Protein AF-A0A8X7ZJZ7-F1 (afdb_monomer_lite)

pLDDT: mean 84.9, std 8.39, range [59.78, 96.25]

Radius of gyration: 14.21 Å; chains: 1; bounding box: 27×23×46 Å

InterPro domains:
  IPR040072 Methyltransferase (Class A) [PTHR30544] (1-77)

Secondary structure (DSSP, 8-state):
---TTTT---GGG-EEEES--HHHHHHHHHH--SEEEEE--GGGHHHHHHHHHH-GGGGTSS-EEEE----TTTT--

Organism: Populus tomentosa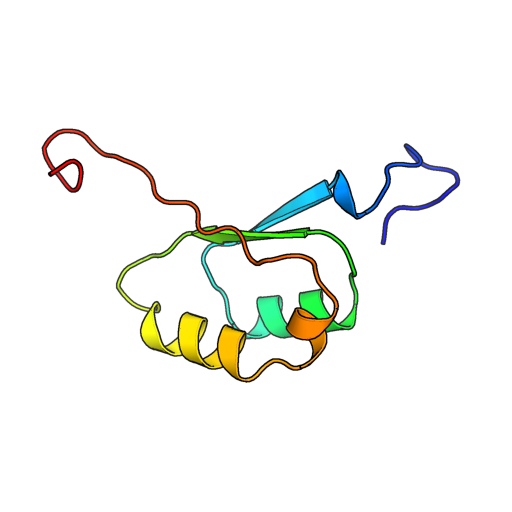 (NCBI:txid118781)

Structure (mmCIF, N/CA/C/O backbone):
data_AF-A0A8X7ZJZ7-F1
#
_entry.id   AF-A0A8X7ZJZ7-F1
#
loop_
_atom_site.group_PDB
_atom_site.id
_atom_site.type_symbol
_atom_site.label_atom_id
_atom_site.label_alt_id
_atom_site.label_comp_id
_atom_site.label_asym_id
_atom_site.label_entity_id
_atom_site.label_seq_id
_atom_site.pdbx_PDB_ins_code
_atom_site.Cartn_x
_atom_site.Cartn_y
_atom_site.Cartn_z
_atom_site.occupancy
_atom_site.B_iso_or_equiv
_atom_site.auth_seq_id
_atom_site.auth_comp_id
_atom_site.auth_asym_id
_atom_site.auth_atom_id
_atom_site.pdbx_PDB_model_num
ATOM 1 N N . MET A 1 1 ? 0.586 -0.522 -15.101 1.00 63.41 1 MET A N 1
ATOM 2 C CA . MET A 1 1 ? 1.169 0.300 -16.188 1.00 63.41 1 MET A CA 1
ATOM 3 C C . MET A 1 1 ? 0.152 1.330 -16.651 1.00 63.41 1 MET A C 1
ATOM 5 O O . MET A 1 1 ? -0.993 0.959 -16.876 1.00 63.41 1 MET A O 1
ATOM 9 N N . VAL A 1 2 ? 0.547 2.599 -16.770 1.00 79.44 2 VAL A N 1
ATOM 10 C CA . VAL A 1 2 ? -0.290 3.634 -17.401 1.00 79.44 2 VAL A CA 1
ATOM 11 C C . VAL A 1 2 ? 0.022 3.616 -18.895 1.00 79.44 2 VAL A C 1
ATOM 13 O O . VAL A 1 2 ? 1.192 3.574 -19.257 1.00 79.44 2 VAL A O 1
ATOM 16 N N . HIS A 1 3 ? -0.998 3.569 -19.748 1.00 83.69 3 HIS A N 1
ATOM 17 C CA . HIS A 1 3 ? -0.813 3.460 -21.195 1.00 83.69 3 HIS A CA 1
ATOM 18 C C . HIS A 1 3 ? -0.687 4.846 -21.845 1.00 83.69 3 HIS A C 1
ATOM 20 O O . HIS A 1 3 ? -1.467 5.746 -21.518 1.00 83.69 3 HIS A O 1
ATOM 26 N N . ASP A 1 4 ?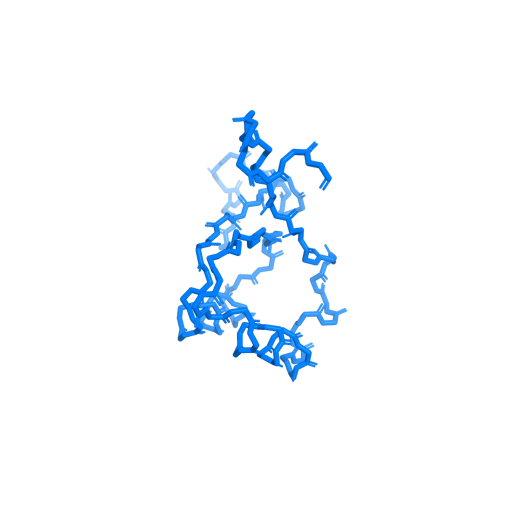 0.228 4.998 -22.805 1.00 84.31 4 ASP A N 1
ATOM 27 C CA . ASP A 1 4 ? 0.523 6.286 -23.457 1.00 84.31 4 ASP A CA 1
ATOM 28 C C . ASP A 1 4 ? -0.655 6.825 -24.278 1.00 84.31 4 ASP A C 1
ATOM 30 O O . ASP A 1 4 ? -0.885 8.028 -24.335 1.00 84.31 4 ASP A O 1
ATOM 34 N N . GLN A 1 5 ? -1.455 5.930 -24.863 1.00 89.81 5 GLN A N 1
ATOM 35 C CA . GLN A 1 5 ? -2.692 6.290 -25.577 1.00 89.81 5 GLN A CA 1
ATOM 36 C C . GLN A 1 5 ? -3.906 6.481 -24.647 1.00 89.81 5 GLN A C 1
ATOM 38 O O . GLN A 1 5 ? -5.015 6.708 -25.122 1.00 89.81 5 GLN A O 1
ATOM 43 N N . GLY A 1 6 ? -3.724 6.316 -23.334 1.00 88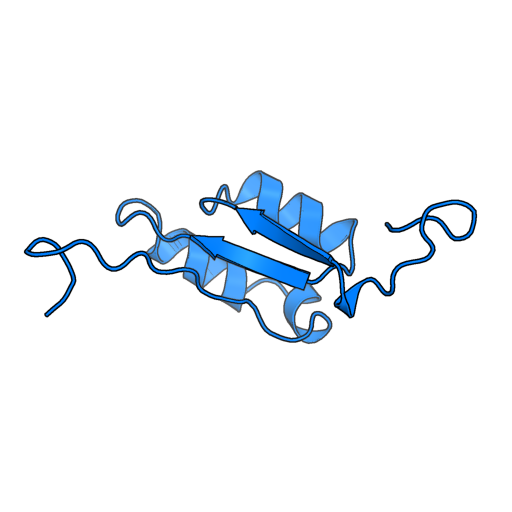.00 6 GLY A N 1
ATOM 44 C CA . GLY A 1 6 ? -4.765 6.542 -22.334 1.00 88.00 6 GLY A CA 1
ATOM 45 C C . GLY A 1 6 ? -4.749 7.980 -21.815 1.00 88.00 6 GLY A C 1
ATOM 46 O O . GLY A 1 6 ? -4.520 8.932 -22.551 1.00 88.00 6 GLY A O 1
ATOM 47 N N . LEU A 1 7 ? -4.935 8.140 -20.503 1.00 88.50 7 LEU A N 1
ATOM 48 C CA . LEU A 1 7 ? -4.847 9.448 -19.836 1.00 88.50 7 LEU A CA 1
ATOM 49 C C . LEU A 1 7 ? -3.410 9.992 -19.738 1.00 88.50 7 LEU A C 1
ATOM 51 O O . LEU A 1 7 ? -3.214 11.105 -19.257 1.00 88.50 7 LEU A O 1
ATOM 55 N N . HIS A 1 8 ? -2.414 9.205 -20.164 1.00 87.50 8 HIS A N 1
ATOM 56 C CA . HIS A 1 8 ? -1.001 9.583 -20.211 1.00 87.50 8 HIS A CA 1
ATOM 57 C C . HIS A 1 8 ? -0.483 10.180 -18.884 1.00 87.50 8 HIS A C 1
ATOM 59 O O . HIS A 1 8 ? 0.326 11.109 -18.844 1.00 87.50 8 HIS A O 1
ATOM 65 N N . PHE A 1 9 ? -0.969 9.652 -17.756 1.00 89.19 9 PHE A N 1
ATOM 66 C CA . PHE A 1 9 ? -0.479 10.063 -16.449 1.00 89.19 9 PHE A CA 1
ATOM 67 C C . PHE A 1 9 ? 0.914 9.501 -16.193 1.00 89.19 9 PHE A C 1
ATOM 69 O O . PHE A 1 9 ? 1.193 8.326 -16.430 1.00 89.19 9 PHE A O 1
ATOM 76 N N . SER A 1 10 ? 1.769 10.336 -15.606 1.00 86.38 10 SER A N 1
ATOM 77 C CA . SER A 1 10 ? 3.000 9.854 -14.987 1.00 86.38 10 SER A CA 1
ATOM 78 C C . SER A 1 10 ? 2.652 8.791 -13.936 1.00 86.38 10 SER A C 1
ATOM 80 O O . SER A 1 10 ? 1.782 9.056 -13.103 1.00 86.38 10 SER A O 1
ATOM 82 N N . PRO A 1 11 ? 3.353 7.642 -13.884 1.00 85.31 11 PRO A N 1
ATOM 83 C CA . PRO A 1 11 ? 3.177 6.649 -12.821 1.00 85.31 11 PRO A CA 1
ATOM 84 C C . PRO A 1 11 ? 3.345 7.232 -11.411 1.00 85.31 11 PRO A C 1
ATOM 86 O O . PRO A 1 11 ? 2.771 6.715 -10.461 1.00 85.31 11 PRO A O 1
ATOM 89 N N . ARG A 1 12 ? 4.074 8.352 -11.283 1.00 83.56 12 ARG A N 1
ATOM 90 C CA . ARG A 1 12 ? 4.247 9.100 -10.026 1.00 83.56 12 ARG A CA 1
ATOM 91 C C . ARG A 1 12 ? 2.995 9.860 -9.578 1.00 83.56 12 ARG A C 1
ATOM 93 O O . ARG A 1 12 ? 2.932 10.298 -8.441 1.00 83.56 12 ARG A O 1
ATOM 100 N N . LYS A 1 13 ? 2.034 10.077 -10.478 1.00 88.56 13 LYS A N 1
ATOM 101 C CA . LYS A 1 13 ? 0.755 10.747 -10.193 1.00 88.56 13 LYS A CA 1
ATOM 102 C C . LYS A 1 13 ? -0.385 9.753 -9.952 1.00 88.56 13 LYS A C 1
ATOM 104 O O . LYS A 1 13 ? -1.525 10.173 -9.797 1.00 88.56 13 LYS A O 1
ATOM 109 N N . VAL A 1 14 ? -0.089 8.453 -9.959 1.00 90.06 14 VAL A N 1
ATOM 110 C CA . VAL A 1 14 ? -1.059 7.384 -9.723 1.00 90.06 14 VAL A CA 1
ATOM 111 C C . VAL A 1 14 ? -0.595 6.592 -8.509 1.00 90.06 14 VAL A C 1
ATOM 113 O O . VAL A 1 14 ? 0.440 5.928 -8.568 1.00 90.06 14 VAL A O 1
ATOM 116 N N . THR A 1 15 ? -1.374 6.656 -7.431 1.00 91.12 15 THR A N 1
ATOM 117 C CA . THR A 1 15 ? -1.127 5.908 -6.195 1.00 91.12 15 THR A CA 1
ATOM 118 C C . THR A 1 15 ? -2.174 4.817 -6.049 1.00 91.12 15 THR A C 1
ATOM 120 O O . THR A 1 15 ? -3.369 5.086 -6.151 1.00 91.12 15 THR A O 1
ATOM 123 N N . VAL A 1 16 ? -1.729 3.585 -5.818 1.00 91.38 16 VAL A N 1
ATOM 124 C CA . VAL A 1 16 ? -2.607 2.457 -5.493 1.00 91.38 16 VAL A CA 1
ATOM 125 C C . VAL A 1 16 ? -2.588 2.257 -3.983 1.00 91.38 16 VAL A C 1
ATOM 127 O O . VAL A 1 16 ? -1.517 2.045 -3.422 1.00 91.38 16 VAL A O 1
ATOM 130 N N . SER A 1 17 ? -3.753 2.326 -3.339 1.00 91.31 17 SER A N 1
ATOM 131 C CA . SER A 1 17 ? -3.912 2.013 -1.913 1.00 91.31 17 SER A CA 1
ATOM 132 C C . SER A 1 17 ? -4.336 0.552 -1.712 1.00 91.31 17 SER A C 1
ATOM 134 O O . SER A 1 17 ? -5.076 -0.007 -2.527 1.00 91.31 17 SER A O 1
ATOM 136 N N . THR A 1 18 ? -3.849 -0.088 -0.647 1.00 89.75 18 THR A N 1
ATOM 137 C CA . THR A 1 18 ? -4.178 -1.473 -0.273 1.00 89.75 18 THR A CA 1
ATOM 138 C C . THR A 1 18 ? -4.208 -1.664 1.242 1.00 89.75 18 THR A C 1
ATOM 140 O O . THR A 1 18 ? -3.439 -1.034 1.962 1.00 89.75 18 THR A O 1
ATOM 143 N N . SER A 1 19 ? -5.027 -2.599 1.729 1.00 86.81 19 SER A N 1
ATOM 144 C CA . SER A 1 19 ? -5.086 -3.026 3.140 1.00 86.81 19 SER A CA 1
ATOM 145 C C . SER A 1 19 ? -3.971 -3.993 3.559 1.00 86.81 19 SER A C 1
ATOM 147 O O . SER A 1 19 ? -4.024 -4.608 4.622 1.00 86.81 19 SER A O 1
AT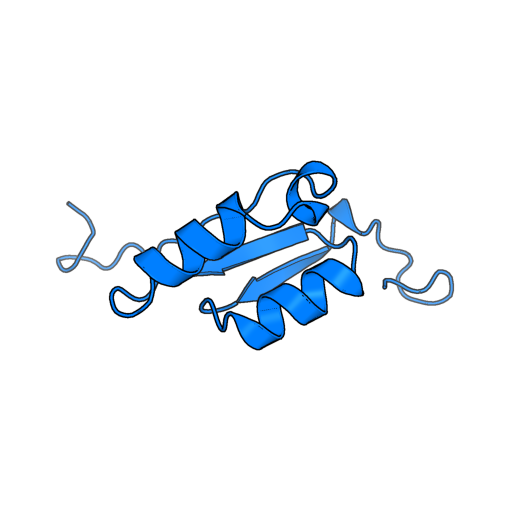OM 149 N N . GLY A 1 20 ? -2.946 -4.167 2.719 1.00 83.62 20 GLY A N 1
ATOM 150 C CA . GLY A 1 20 ? -1.765 -4.955 3.074 1.00 83.62 20 GLY A CA 1
ATOM 151 C C . GLY A 1 20 ? -1.880 -6.454 2.784 1.00 83.62 20 GLY A C 1
ATOM 152 O O . GLY A 1 20 ? -1.241 -7.263 3.459 1.00 83.62 20 GLY A O 1
ATOM 153 N N . LEU A 1 21 ? -2.644 -6.850 1.759 1.00 87.56 21 LEU A N 1
ATOM 154 C CA . LEU A 1 21 ? -2.650 -8.230 1.259 1.00 87.56 21 LEU A CA 1
ATOM 155 C C . LEU A 1 21 ? -1.299 -8.582 0.608 1.00 87.56 21 LEU A C 1
ATOM 157 O O . LEU A 1 21 ? -1.036 -8.268 -0.553 1.00 87.56 21 LEU A O 1
ATOM 161 N N . VAL A 1 22 ? -0.427 -9.232 1.380 1.00 88.12 22 VAL A N 1
ATOM 162 C CA . VAL A 1 22 ? 0.986 -9.474 1.037 1.00 88.12 22 VAL A CA 1
ATOM 163 C C . VAL A 1 22 ? 1.216 -10.189 -0.307 1.00 88.12 22 VAL A C 1
ATOM 165 O O . VAL A 1 22 ? 2.090 -9.740 -1.052 1.00 88.12 22 VAL A O 1
ATOM 168 N N . PRO A 1 23 ? 0.484 -11.257 -0.682 1.00 89.25 23 PRO A N 1
ATOM 169 C CA . PRO A 1 23 ? 0.686 -11.898 -1.985 1.00 89.25 23 PRO A CA 1
ATOM 170 C C . PRO A 1 23 ? 0.427 -10.944 -3.163 1.00 89.25 23 PRO A C 1
ATOM 172 O O . PRO A 1 23 ? 1.211 -10.885 -4.109 1.00 89.25 23 PRO A O 1
ATOM 175 N N . GLN A 1 24 ? -0.641 -10.152 -3.076 1.00 89.94 24 GLN A N 1
ATOM 176 C CA . GLN A 1 24 ? -1.053 -9.190 -4.096 1.00 89.94 24 GLN A CA 1
ATOM 177 C C . GLN A 1 24 ? -0.108 -7.989 -4.147 1.00 89.94 24 GLN A C 1
ATOM 179 O O . GLN A 1 24 ? 0.211 -7.502 -5.227 1.00 89.94 24 GLN A O 1
ATOM 184 N N . LEU A 1 25 ? 0.390 -7.552 -2.989 1.00 89.62 25 LEU A N 1
ATOM 185 C CA . LEU A 1 25 ? 1.412 -6.518 -2.879 1.00 89.62 25 LEU A CA 1
ATOM 186 C C . LEU A 1 25 ? 2.672 -6.899 -3.668 1.00 89.62 25 LEU A C 1
ATOM 188 O O . LEU A 1 25 ? 3.133 -6.130 -4.506 1.00 89.62 25 LEU A O 1
ATOM 192 N N . LYS A 1 26 ? 3.201 -8.111 -3.450 1.00 88.81 26 LYS A N 1
ATOM 193 C CA . LYS A 1 26 ? 4.387 -8.608 -4.170 1.00 88.81 26 LYS A CA 1
ATOM 194 C C . LYS A 1 26 ? 4.151 -8.679 -5.676 1.00 88.81 26 LYS A C 1
ATOM 196 O O . LYS A 1 26 ? 5.013 -8.291 -6.458 1.00 88.81 26 LYS A O 1
ATOM 201 N N . HIS A 1 27 ? 2.974 -9.148 -6.082 1.00 91.00 27 HIS A N 1
ATOM 202 C CA . HIS A 1 27 ? 2.587 -9.180 -7.489 1.00 91.00 27 HIS A CA 1
ATOM 203 C C . HIS A 1 27 ? 2.570 -7.771 -8.105 1.00 91.00 27 HIS A C 1
ATOM 205 O O . HIS A 1 27 ? 3.219 -7.538 -9.122 1.00 91.00 27 HIS A O 1
ATOM 211 N N . PHE A 1 28 ? 1.942 -6.800 -7.435 1.00 90.38 28 PHE A N 1
ATOM 212 C CA . PHE A 1 28 ? 1.907 -5.408 -7.884 1.00 90.38 28 PHE A CA 1
ATOM 213 C C . PHE A 1 28 ? 3.306 -4.796 -8.042 1.00 90.38 28 PHE A C 1
ATOM 215 O O . PHE A 1 28 ? 3.589 -4.172 -9.063 1.00 90.38 28 PHE A O 1
ATOM 222 N N . LEU A 1 29 ? 4.197 -5.008 -7.069 1.00 88.12 29 LEU A N 1
ATOM 223 C CA . LEU A 1 29 ? 5.564 -4.469 -7.084 1.00 88.12 29 LEU A CA 1
ATOM 224 C C . LEU A 1 29 ? 6.432 -5.056 -8.211 1.00 88.12 29 LEU A C 1
ATOM 226 O O . LEU A 1 29 ? 7.403 -4.432 -8.649 1.00 88.12 29 LEU A O 1
ATOM 230 N N . HIS A 1 30 ? 6.085 -6.243 -8.711 1.00 88.12 30 HIS A N 1
ATOM 231 C CA . HIS A 1 30 ? 6.746 -6.839 -9.869 1.00 88.12 30 HIS A CA 1
ATOM 232 C C . HIS A 1 30 ? 6.228 -6.313 -11.210 1.00 88.12 30 HIS A C 1
ATOM 234 O O . HIS A 1 30 ? 7.017 -6.204 -12.154 1.00 88.12 30 HIS A O 1
ATOM 240 N N . GLU A 1 31 ? 4.946 -5.969 -11.294 1.00 89.56 31 GLU A N 1
ATOM 241 C CA . GLU A 1 31 ? 4.278 -5.617 -12.553 1.00 89.56 31 GLU A CA 1
ATOM 242 C C . GLU A 1 31 ? 4.091 -4.112 -12.773 1.00 89.56 31 GLU A C 1
ATOM 244 O O . GLU A 1 31 ? 3.810 -3.667 -13.889 1.00 89.56 31 GLU A O 1
ATOM 249 N N . SER A 1 32 ? 4.232 -3.303 -11.723 1.00 87.62 32 SER A N 1
ATOM 250 C CA . SER A 1 32 ? 3.927 -1.878 -11.762 1.00 87.62 32 SER A CA 1
ATOM 251 C C . SER A 1 32 ? 4.993 -1.030 -11.079 1.00 87.62 32 SER A C 1
ATOM 253 O O . SER A 1 32 ? 5.549 -1.397 -10.050 1.00 87.62 32 SER A O 1
ATOM 255 N N . ASN A 1 33 ? 5.206 0.162 -11.639 1.00 86.06 33 ASN A N 1
ATOM 256 C CA . ASN A 1 33 ? 6.065 1.209 -11.081 1.00 86.06 33 ASN A CA 1
ATOM 257 C C . ASN A 1 33 ? 5.240 2.401 -10.551 1.00 86.06 33 ASN A C 1
ATOM 259 O O . ASN A 1 33 ? 5.776 3.495 -10.372 1.00 86.06 33 ASN A O 1
ATOM 263 N N . CYS A 1 34 ? 3.922 2.234 -10.398 1.00 89.00 34 CYS A N 1
ATOM 264 C CA . CYS A 1 34 ? 3.060 3.245 -9.783 1.00 89.00 34 CYS A CA 1
ATOM 265 C C . CYS A 1 34 ? 3.352 3.369 -8.281 1.00 89.00 34 CYS A C 1
ATOM 267 O O . CYS A 1 34 ? 3.844 2.425 -7.661 1.00 89.00 34 CYS A O 1
ATOM 269 N N . ALA A 1 35 ? 3.032 4.528 -7.706 1.00 89.56 35 ALA A N 1
ATOM 270 C CA . ALA A 1 35 ? 3.180 4.750 -6.273 1.00 89.56 35 ALA A CA 1
ATOM 271 C C . ALA A 1 35 ? 2.242 3.832 -5.470 1.00 89.56 35 ALA A C 1
ATOM 273 O O . ALA A 1 35 ? 1.182 3.419 -5.955 1.00 89.56 35 ALA A O 1
ATOM 274 N N . LEU A 1 36 ? 2.636 3.525 -4.236 1.00 91.00 36 LEU A N 1
ATOM 275 C CA . LEU A 1 36 ? 1.938 2.590 -3.362 1.00 91.00 36 LEU A CA 1
ATOM 276 C C . LEU A 1 36 ? 1.621 3.257 -2.022 1.00 91.00 36 LEU A C 1
ATOM 278 O O . LEU A 1 36 ? 2.505 3.835 -1.389 1.00 91.00 36 LEU A O 1
ATOM 282 N N . ALA A 1 37 ? 0.376 3.108 -1.586 1.00 91.56 37 ALA A N 1
ATOM 283 C CA . ALA A 1 37 ? -0.071 3.428 -0.243 1.00 91.56 37 ALA A CA 1
ATOM 284 C C . ALA A 1 37 ? -0.576 2.160 0.456 1.00 91.56 37 ALA A C 1
ATOM 286 O O . ALA A 1 37 ? -1.176 1.286 -0.174 1.00 91.56 37 ALA A O 1
ATOM 287 N N . VAL A 1 38 ? -0.316 2.040 1.755 1.00 89.88 38 VAL A N 1
ATOM 288 C CA . VAL A 1 38 ? -0.782 0.918 2.573 1.00 89.88 38 VAL A CA 1
ATOM 289 C C . VAL A 1 38 ? -1.571 1.431 3.771 1.00 89.88 38 VAL A C 1
ATOM 291 O O . VAL A 1 38 ? -1.097 2.299 4.502 1.00 89.88 38 VAL A O 1
ATOM 294 N N . THR A 1 39 ? -2.760 0.873 3.981 1.00 86.50 39 THR A N 1
ATOM 295 C CA . THR A 1 39 ? -3.522 1.021 5.225 1.00 86.50 39 THR A CA 1
ATOM 296 C C . THR A 1 39 ? -3.164 -0.120 6.164 1.00 86.50 39 THR A C 1
ATOM 298 O O . THR A 1 39 ? -2.964 -1.264 5.745 1.00 86.50 39 THR A O 1
ATOM 301 N N . THR A 1 40 ? -3.030 0.195 7.447 1.00 70.81 40 THR A N 1
ATOM 302 C CA . THR A 1 40 ? -2.641 -0.778 8.465 1.00 70.81 40 THR A CA 1
ATOM 303 C C . THR A 1 40 ? -3.844 -1.198 9.293 1.00 70.81 40 THR A C 1
ATOM 305 O O . THR A 1 40 ? -4.291 -0.436 10.145 1.00 70.81 40 THR A O 1
ATOM 308 N N . ASP A 1 41 ? -4.293 -2.436 9.107 1.00 66.06 41 ASP A N 1
ATOM 309 C CA . ASP A 1 41 ? -5.047 -3.154 10.135 1.00 66.06 41 ASP A CA 1
ATOM 310 C C . ASP A 1 41 ? -4.063 -3.849 11.095 1.00 66.06 41 ASP A C 1
ATOM 312 O O . ASP A 1 41 ? -3.055 -4.432 10.671 1.00 66.06 41 ASP A O 1
ATOM 316 N N . GLU A 1 42 ? -4.347 -3.808 12.402 1.00 61.72 42 GLU A N 1
ATOM 317 C CA . GLU A 1 42 ? -3.451 -4.295 13.471 1.00 61.72 42 GLU A CA 1
ATOM 318 C C . GLU A 1 42 ? -2.978 -5.745 13.262 1.00 61.72 42 GLU A C 1
ATOM 320 O O . GLU A 1 42 ? -1.842 -6.100 13.588 1.00 61.72 42 GLU A O 1
ATOM 325 N N . TYR A 1 43 ? -3.825 -6.578 12.657 1.00 59.78 43 TYR A N 1
ATOM 326 C CA . TYR A 1 43 ? -3.623 -8.020 12.532 1.00 59.78 43 TYR A CA 1
ATOM 327 C C . TYR A 1 43 ? -2.490 -8.434 11.578 1.00 59.78 43 TYR A C 1
ATOM 329 O O . TYR A 1 43 ? -1.985 -9.548 11.702 1.00 59.78 43 TYR A O 1
ATOM 337 N N . ASN A 1 44 ? -2.041 -7.564 10.662 1.00 71.94 44 ASN A N 1
ATOM 338 C CA . ASN A 1 44 ? -1.034 -7.917 9.646 1.00 71.94 44 ASN A CA 1
ATOM 339 C C . ASN A 1 44 ? 0.181 -6.983 9.586 1.00 71.94 44 ASN A C 1
ATOM 341 O O . ASN A 1 44 ? 1.053 -7.158 8.731 1.00 71.94 44 ASN A O 1
ATOM 345 N N . LEU A 1 45 ? 0.299 -6.033 10.516 1.00 83.25 45 LEU A N 1
ATOM 346 C CA . LEU A 1 45 ? 1.326 -4.992 10.452 1.00 83.25 45 LEU A CA 1
ATOM 347 C C . LEU A 1 45 ? 2.755 -5.554 10.413 1.00 83.25 45 LEU A C 1
ATOM 349 O O . LEU A 1 45 ? 3.581 -5.103 9.623 1.00 83.25 45 LEU A O 1
ATOM 353 N N . ARG A 1 46 ? 3.064 -6.566 11.234 1.00 86.56 46 ARG A N 1
ATOM 354 C CA . ARG A 1 46 ? 4.418 -7.150 11.283 1.00 86.56 46 ARG A CA 1
ATOM 355 C C . ARG A 1 46 ? 4.812 -7.792 9.957 1.00 86.56 46 ARG A C 1
ATOM 357 O O . ARG A 1 46 ? 5.905 -7.530 9.462 1.00 86.56 46 ARG A O 1
ATOM 364 N N . LEU A 1 47 ? 3.918 -8.598 9.388 1.00 87.81 47 LEU A N 1
ATOM 365 C CA . LEU A 1 47 ? 4.153 -9.300 8.128 1.00 87.81 47 LEU A CA 1
ATOM 366 C C . LEU A 1 47 ? 4.246 -8.318 6.953 1.00 87.81 47 LEU A C 1
ATOM 368 O O . LEU A 1 47 ? 5.114 -8.464 6.090 1.00 87.81 47 LEU A O 1
ATOM 372 N N . LEU A 1 48 ? 3.388 -7.295 6.948 1.00 88.38 48 LEU A N 1
ATOM 373 C CA . LEU A 1 48 ? 3.420 -6.219 5.965 1.00 88.38 48 LEU A CA 1
ATOM 374 C C . LEU A 1 48 ? 4.753 -5.464 6.026 1.00 88.38 48 LEU A C 1
ATOM 376 O O . LEU A 1 48 ? 5.453 -5.385 5.022 1.00 88.38 48 LEU A O 1
ATOM 380 N N . LEU A 1 49 ? 5.151 -4.972 7.203 1.00 88.56 49 LEU A N 1
ATOM 381 C CA . LEU A 1 49 ? 6.406 -4.233 7.374 1.00 88.56 49 LEU A CA 1
ATOM 382 C C . LEU A 1 49 ? 7.635 -5.083 7.043 1.00 88.56 49 LEU A C 1
ATOM 384 O O . LEU A 1 49 ? 8.590 -4.570 6.463 1.00 88.56 49 LEU A O 1
ATOM 388 N N . GLN A 1 50 ? 7.627 -6.371 7.397 1.00 90.50 50 GLN A N 1
ATOM 389 C CA . GLN A 1 50 ? 8.691 -7.292 7.003 1.00 90.50 50 GLN A CA 1
ATOM 390 C C . GLN A 1 50 ? 8.764 -7.415 5.478 1.00 90.50 50 GLN A C 1
ATOM 392 O O . GLN A 1 50 ? 9.832 -7.223 4.905 1.00 90.50 50 GLN A O 1
ATOM 397 N N . THR A 1 51 ? 7.624 -7.636 4.821 1.00 89.06 51 THR A N 1
ATOM 398 C CA . THR A 1 51 ? 7.554 -7.716 3.357 1.00 89.06 51 THR A CA 1
ATOM 399 C C . THR A 1 51 ? 8.076 -6.439 2.702 1.00 89.06 51 THR A C 1
ATOM 401 O O . THR A 1 51 ? 8.897 -6.514 1.793 1.00 89.06 51 THR A O 1
ATOM 404 N N . LEU A 1 52 ? 7.652 -5.266 3.182 1.00 88.38 52 LEU A N 1
ATOM 405 C CA . LEU A 1 52 ? 8.094 -3.976 2.647 1.00 88.38 52 LEU A CA 1
ATOM 406 C C . LEU A 1 52 ? 9.603 -3.743 2.834 1.00 88.38 52 LEU A C 1
ATOM 408 O O . LEU A 1 52 ? 10.233 -3.096 2.006 1.00 88.38 52 LEU A O 1
ATOM 412 N N . ARG A 1 53 ? 10.208 -4.263 3.909 1.00 87.69 53 ARG A N 1
ATOM 413 C CA . ARG A 1 53 ? 11.662 -4.163 4.126 1.00 87.69 53 ARG A CA 1
ATOM 414 C C . ARG A 1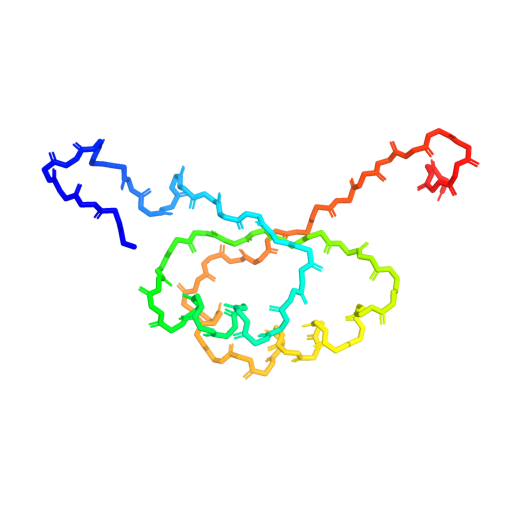 53 ? 12.461 -5.106 3.236 1.00 87.69 53 ARG A C 1
ATOM 416 O O . ARG A 1 53 ? 13.559 -4.753 2.813 1.00 87.69 53 ARG A O 1
ATOM 423 N N . GLU A 1 54 ? 11.947 -6.310 3.014 1.00 89.31 54 GLU A N 1
ATOM 424 C CA . GLU A 1 54 ? 12.640 -7.355 2.259 1.00 89.31 54 GLU A CA 1
ATOM 425 C C . GLU A 1 54 ? 12.531 -7.155 0.744 1.00 89.31 54 GLU A C 1
ATOM 427 O O . GLU A 1 54 ? 13.409 -7.614 0.016 1.00 89.31 54 GLU A O 1
ATOM 432 N N . GLU A 1 55 ? 11.493 -6.463 0.265 1.00 86.75 55 GLU A N 1
ATOM 433 C CA . GLU A 1 55 ? 11.181 -6.353 -1.160 1.00 86.75 55 GLU A CA 1
ATOM 434 C C . GLU A 1 55 ? 12.129 -5.388 -1.907 1.00 86.75 55 GLU A C 1
ATOM 436 O O . GLU A 1 55 ? 12.024 -4.163 -1.767 1.00 86.75 55 GLU A O 1
ATOM 441 N N . PRO A 1 56 ? 13.049 -5.890 -2.758 1.00 80.31 56 PRO A N 1
ATOM 442 C CA . PRO A 1 56 ? 14.070 -5.056 -3.388 1.00 80.31 56 PRO A CA 1
ATOM 443 C C . PRO A 1 56 ? 13.495 -4.038 -4.376 1.00 80.31 56 PRO A C 1
ATOM 445 O O . PRO A 1 56 ? 14.098 -2.982 -4.576 1.00 80.31 56 PRO A O 1
ATOM 448 N N . ARG A 1 57 ? 12.333 -4.329 -4.985 1.00 80.06 57 ARG A N 1
ATOM 449 C CA . ARG A 1 57 ? 11.646 -3.431 -5.932 1.00 80.06 57 ARG A CA 1
ATOM 450 C C . ARG A 1 57 ? 11.278 -2.089 -5.304 1.00 80.06 57 ARG A C 1
ATOM 452 O O . ARG A 1 57 ? 11.296 -1.074 -5.998 1.00 80.06 57 ARG A O 1
ATOM 459 N N . LEU A 1 58 ? 11.025 -2.063 -3.995 1.00 75.38 58 LEU A N 1
ATOM 460 C CA . LEU A 1 58 ? 10.703 -0.834 -3.273 1.00 75.38 58 LEU A CA 1
ATOM 461 C C . LEU A 1 58 ? 11.873 0.143 -3.191 1.00 75.38 58 LEU A C 1
ATOM 463 O O . LEU A 1 58 ? 11.645 1.324 -2.980 1.00 75.38 58 LEU A O 1
ATOM 467 N N . LYS A 1 59 ? 13.114 -0.289 -3.447 1.00 67.56 59 LYS A N 1
ATOM 468 C CA . LYS A 1 59 ? 14.243 0.647 -3.582 1.00 67.56 59 LYS A CA 1
ATOM 469 C C . LYS A 1 59 ? 14.102 1.569 -4.797 1.00 67.56 59 LYS A C 1
ATOM 471 O O . LYS A 1 59 ? 14.690 2.645 -4.808 1.00 67.56 59 LYS A O 1
ATOM 476 N N . ASN A 1 60 ? 13.341 1.143 -5.809 1.00 65.12 60 ASN A N 1
ATOM 477 C CA . ASN A 1 60 ? 13.122 1.883 -7.054 1.00 65.12 60 ASN A CA 1
ATOM 478 C C . ASN A 1 60 ? 11.783 2.634 -7.078 1.00 65.12 60 ASN A C 1
ATOM 480 O O . ASN A 1 60 ? 11.569 3.476 -7.950 1.00 65.12 60 ASN A O 1
ATOM 484 N N . ILE A 1 61 ? 10.875 2.309 -6.158 1.00 65.31 61 ILE A N 1
ATOM 485 C CA . ILE A 1 61 ? 9.583 2.972 -6.011 1.00 65.31 61 ILE A CA 1
ATOM 486 C C . ILE A 1 61 ? 9.768 4.055 -4.950 1.00 65.31 61 ILE A C 1
ATOM 488 O O . ILE A 1 61 ? 10.291 3.805 -3.869 1.00 65.31 61 ILE A O 1
ATOM 492 N N . TYR A 1 62 ? 9.405 5.284 -5.303 1.00 63.66 62 TYR A N 1
ATOM 493 C CA . TYR A 1 62 ? 9.600 6.459 -4.463 1.00 63.66 62 TYR A CA 1
ATOM 494 C C . TYR A 1 62 ? 8.651 6.399 -3.266 1.00 63.66 62 TYR A C 1
ATOM 496 O O . TYR A 1 62 ? 7.517 6.830 -3.397 1.00 63.66 62 TYR A O 1
ATOM 504 N N . GLU A 1 63 ? 9.140 5.856 -2.149 1.00 74.75 63 GLU A N 1
ATOM 505 C CA . GLU A 1 63 ? 8.517 5.845 -0.818 1.00 74.75 63 GLU A CA 1
ATOM 506 C C . GLU A 1 63 ? 7.128 5.169 -0.736 1.00 74.75 63 GLU A C 1
ATOM 508 O O . GLU A 1 63 ? 6.223 5.377 -1.538 1.00 74.75 63 GLU A O 1
ATOM 513 N N . VAL A 1 64 ? 6.938 4.316 0.273 1.00 86.12 64 VAL A N 1
ATOM 514 C CA . VAL A 1 64 ? 5.621 3.725 0.558 1.00 86.12 64 VAL A CA 1
ATOM 515 C C . VAL A 1 64 ? 4.863 4.685 1.461 1.00 86.12 64 VAL A C 1
ATOM 517 O O . VAL A 1 64 ? 5.344 5.007 2.549 1.00 86.12 64 VAL A O 1
ATOM 520 N N . LEU A 1 65 ? 3.683 5.129 1.029 1.00 89.62 65 LEU A N 1
ATOM 521 C CA . LEU A 1 65 ? 2.818 5.956 1.863 1.00 89.62 65 LEU A CA 1
ATOM 522 C C . LEU A 1 65 ? 2.090 5.075 2.878 1.00 89.62 65 LEU A C 1
ATOM 524 O O . LEU A 1 65 ? 1.550 4.027 2.530 1.00 89.62 65 LEU A O 1
ATOM 528 N N . PHE A 1 66 ? 2.048 5.519 4.130 1.00 89.19 66 PHE A N 1
ATOM 529 C CA . PHE A 1 66 ? 1.245 4.888 5.171 1.00 89.19 66 PHE A CA 1
ATOM 530 C C . PHE A 1 66 ? -0.014 5.716 5.387 1.00 89.19 66 PHE A C 1
ATOM 532 O O . PHE A 1 66 ? 0.053 6.880 5.777 1.00 89.19 66 PHE A O 1
ATOM 539 N N . GLU A 1 67 ? -1.158 5.109 5.109 1.00 89.81 67 GLU A N 1
ATOM 540 C CA . GLU A 1 67 ? -2.466 5.700 5.343 1.00 89.81 67 GLU A CA 1
ATOM 541 C C . GLU A 1 67 ? -2.942 5.301 6.739 1.00 89.81 67 GLU A C 1
ATOM 543 O O . GLU A 1 67 ? -3.028 4.117 7.073 1.00 89.81 67 GLU A O 1
ATOM 548 N N . TYR A 1 68 ? -3.250 6.306 7.555 1.00 87.88 68 TYR A N 1
ATOM 549 C CA . TYR A 1 68 ? -3.742 6.123 8.911 1.00 87.88 68 TYR A CA 1
ATOM 550 C C . TYR A 1 68 ? -4.974 6.999 9.113 1.00 87.88 68 TYR A C 1
ATOM 552 O O . TYR A 1 68 ? -4.915 8.222 8.968 1.00 87.88 68 TYR A O 1
ATOM 560 N N . VAL A 1 69 ? -6.105 6.364 9.405 1.00 89.31 69 VAL A N 1
ATOM 561 C CA . VAL A 1 69 ? -7.363 7.068 9.653 1.00 89.31 69 VAL A CA 1
ATOM 562 C C . VAL A 1 69 ? -7.416 7.449 11.124 1.00 89.31 69 VAL A C 1
ATOM 564 O O . VAL A 1 69 ? -7.333 6.577 11.985 1.00 89.31 69 VAL A O 1
ATOM 567 N N . MET A 1 70 ? -7.581 8.742 11.396 1.00 91.19 70 MET A N 1
ATOM 568 C CA . MET A 1 70 ? -7.819 9.259 12.741 1.00 91.19 70 MET A CA 1
ATOM 569 C C . MET A 1 70 ? -9.318 9.184 13.033 1.00 91.19 70 MET A C 1
ATOM 571 O O . MET A 1 70 ? -10.124 9.846 12.379 1.00 91.19 70 MET A O 1
ATOM 575 N N . LEU A 1 71 ? -9.683 8.353 13.996 1.00 92.06 71 LEU A N 1
ATOM 576 C CA . LEU A 1 71 ? -11.036 8.126 14.472 1.00 92.06 71 LEU A CA 1
ATOM 577 C C . LEU A 1 71 ? -11.158 8.723 15.876 1.00 92.06 71 LEU A C 1
ATOM 579 O O . LEU A 1 71 ? -10.430 8.328 16.792 1.00 92.06 71 LEU A O 1
ATOM 583 N N . GLU A 1 72 ? -12.089 9.666 16.028 1.00 96.25 72 GLU A N 1
ATOM 584 C CA . GLU A 1 72 ? -12.337 10.386 17.280 1.00 96.25 72 GLU A CA 1
ATOM 585 C C . GLU A 1 72 ? -12.616 9.420 18.441 1.00 96.25 72 GLU A C 1
ATOM 587 O O . GLU A 1 72 ? -13.511 8.575 18.364 1.00 96.25 72 GLU A O 1
ATOM 592 N N . GLY A 1 73 ? -11.840 9.534 19.523 1.00 94.81 73 GLY A N 1
ATOM 593 C CA . GLY A 1 73 ? -11.979 8.707 20.722 1.00 94.81 73 GLY A CA 1
ATOM 594 C C . GLY A 1 73 ? -11.535 7.248 20.566 1.00 94.81 73 GLY A C 1
ATOM 595 O O . GLY A 1 73 ? -11.711 6.472 21.508 1.00 94.81 73 GLY A O 1
ATOM 596 N N . VAL A 1 74 ? -10.967 6.865 19.417 1.00 91.75 74 VAL A N 1
ATOM 597 C CA . VAL A 1 74 ? -10.492 5.498 19.144 1.00 91.75 74 VAL A CA 1
ATOM 598 C C . VAL A 1 74 ? -8.973 5.468 19.029 1.00 91.75 74 VAL A C 1
ATOM 600 O O . VAL A 1 74 ? -8.322 4.717 19.751 1.00 91.75 74 VAL A O 1
ATOM 603 N N . ASN A 1 75 ? -8.404 6.268 18.127 1.00 86.88 75 ASN A N 1
ATOM 604 C CA . ASN A 1 75 ? -6.975 6.224 17.807 1.00 86.88 75 ASN A CA 1
ATOM 605 C C . ASN A 1 75 ? -6.386 7.612 17.489 1.00 86.88 75 ASN A C 1
ATOM 607 O O . ASN A 1 75 ? -5.368 7.718 16.804 1.00 86.88 75 ASN A O 1
ATOM 611 N N . ASP A 1 76 ? -7.044 8.659 17.986 1.00 89.75 76 ASP A N 1
ATOM 612 C CA . ASP A 1 76 ? -6.730 10.070 17.7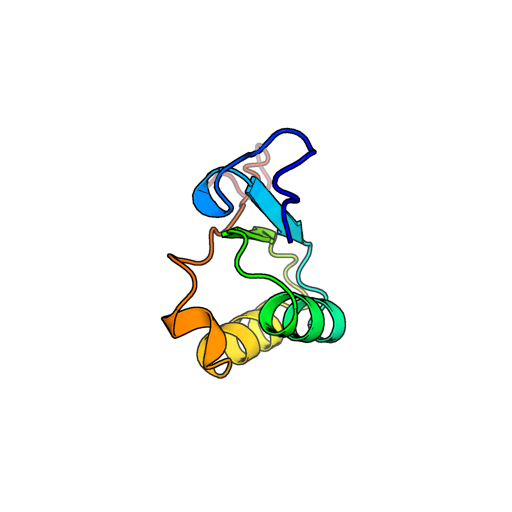73 1.00 89.75 76 ASP A CA 1
ATOM 613 C C . ASP A 1 76 ? -5.902 10.719 18.902 1.00 89.75 76 ASP A C 1
ATOM 615 O O . ASP A 1 76 ? -5.794 11.946 18.960 1.00 89.75 76 ASP A O 1
ATOM 619 N N . ARG A 1 77 ? -5.314 9.911 19.796 1.00 80.88 77 ARG A N 1
ATOM 620 C CA . ARG A 1 77 ? -4.488 10.351 20.934 1.00 80.88 77 ARG A CA 1
ATOM 621 C C . ARG A 1 77 ? -3.036 9.911 20.829 1.00 80.88 77 ARG A C 1
ATOM 623 O O . ARG A 1 77 ? -2.792 8.806 20.300 1.00 80.88 77 ARG A O 1
#

Foldseek 3Di:
DDDCVPPNDDLAVDEDEDQQPLVVVLVCLVPDLHAYEYEYDPPCVVVSVVSCVPRPSVVNRDDYHYDDDQDPPPRPD

Sequence (77 aa):
MVHDQGLHFSPRKVTVSTSGLVPQLKHFLHESNCALAVTTDEYNLRLLLQTLREEPRLKNIYEVLFEYVMLEGVNDR